Protein AF-A0A5J6QB17-F1 (afdb_monomer_lite)

Foldseek 3Di:
DVVVVVVCCVVVVVVVVVVVVLVVVVVVCPDPVNCVVCPPVNSVVVNVVVVVVVVVVVVVVVVVVVVPPPDPPDPDPDDPPPQPFDDDPPRDTDGDDDPD

pLDDT: mean 71.62, std 17.6, range [36.97, 93.5]

Secondary structure (DSSP, 8-state):
-HHHHHHHHHHHHHHHHHHHHHHHHHHHHTSHHHHHHH-HHHHHHHHHHHHHHHHHHHHHHHHHHTTTTS---------S---EEEEETTTEEEEE----

Radius of gyration: 28.87 Å; chains: 1; bounding box: 67×41×59 Å

Sequence (100 aa):
MENIWIKAIKTTGAVGVVGFLLSFLINHLFNEKIVEALGSERLFFAIVLIICGLVIALMLAISKEKNNKEKSDTPKSNSSNKKIEISYGNQSTHNGDNNF

Structure (mmCIF, N/CA/C/O backbone):
data_AF-A0A5J6QB17-F1
#
_entry.id   AF-A0A5J6QB17-F1
#
loop_
_atom_site.group_PDB
_atom_site.id
_atom_site.type_symbol
_atom_site.label_atom_id
_atom_site.label_alt_id
_atom_site.label_comp_id
_atom_site.label_asym_id
_atom_site.label_entity_id
_atom_site.label_seq_id
_atom_site.pdbx_PDB_ins_code
_atom_site.Cartn_x
_atom_site.Cartn_y
_atom_site.Cartn_z
_atom_site.occupancy
_atom_site.B_iso_or_equiv
_atom_site.auth_seq_id
_atom_site.auth_comp_id
_atom_site.auth_asym_id
_atom_site.auth_atom_id
_atom_site.pdbx_PDB_model_num
ATOM 1 N N . MET A 1 1 ? 13.281 7.058 -26.367 1.00 57.56 1 MET A N 1
ATOM 2 C CA . MET A 1 1 ? 12.190 7.905 -25.826 1.00 57.56 1 MET A CA 1
ATOM 3 C C . MET A 1 1 ? 10.997 7.056 -25.393 1.00 57.56 1 MET A C 1
ATOM 5 O O . MET A 1 1 ? 10.575 7.162 -24.251 1.00 57.56 1 MET A O 1
ATOM 9 N N . GLU A 1 2 ? 10.522 6.147 -26.240 1.00 74.31 2 GLU A N 1
ATOM 10 C CA . GLU A 1 2 ? 9.355 5.272 -26.002 1.00 74.31 2 GLU A CA 1
ATOM 11 C C . GLU A 1 2 ? 9.507 4.373 -24.758 1.00 74.31 2 GLU A C 1
ATOM 13 O O . GLU A 1 2 ? 8.603 4.256 -23.934 1.00 74.31 2 GLU A O 1
ATOM 18 N N . ASN A 1 3 ? 10.715 3.848 -24.537 1.00 77.12 3 ASN A N 1
ATOM 19 C CA . ASN A 1 3 ? 11.025 2.959 -23.411 1.00 77.12 3 ASN A CA 1
ATOM 20 C C . ASN A 1 3 ? 10.879 3.626 -22.028 1.00 77.12 3 ASN A C 1
ATOM 22 O O . ASN A 1 3 ? 10.593 2.941 -21.048 1.00 77.12 3 ASN A O 1
ATOM 26 N N . ILE A 1 4 ? 11.075 4.947 -21.930 1.00 81.62 4 ILE A N 1
ATOM 27 C CA . ILE A 1 4 ? 10.952 5.691 -20.663 1.00 81.62 4 ILE A CA 1
ATOM 28 C C . ILE A 1 4 ? 9.473 5.881 -20.316 1.00 81.62 4 ILE A C 1
ATOM 30 O O . ILE A 1 4 ? 9.087 5.652 -19.173 1.00 81.62 4 ILE A O 1
ATOM 34 N N . TRP A 1 5 ? 8.640 6.210 -21.309 1.00 77.50 5 TRP A N 1
ATOM 35 C CA . TRP A 1 5 ? 7.191 6.344 -21.144 1.00 77.50 5 TRP A CA 1
ATOM 36 C C . TRP A 1 5 ? 6.534 5.025 -20.740 1.00 77.50 5 TRP A C 1
ATOM 38 O O . TRP A 1 5 ? 5.775 4.987 -19.776 1.00 77.50 5 TRP A O 1
ATOM 48 N N . ILE A 1 6 ? 6.898 3.925 -21.402 1.00 78.31 6 ILE A N 1
ATOM 49 C CA . ILE A 1 6 ? 6.397 2.584 -21.064 1.00 78.31 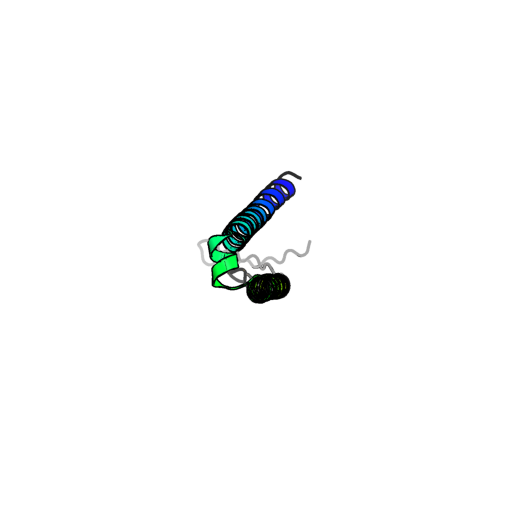6 ILE A CA 1
ATOM 50 C C . ILE A 1 6 ? 6.789 2.204 -19.629 1.00 78.31 6 ILE A C 1
ATOM 52 O O . ILE A 1 6 ? 5.972 1.672 -18.874 1.00 78.31 6 ILE A O 1
ATOM 56 N N . LYS A 1 7 ? 8.025 2.515 -19.217 1.00 75.00 7 LYS A N 1
ATOM 57 C CA . LYS A 1 7 ? 8.503 2.244 -17.856 1.00 75.00 7 LYS A CA 1
ATOM 58 C C . LYS A 1 7 ? 7.791 3.112 -16.81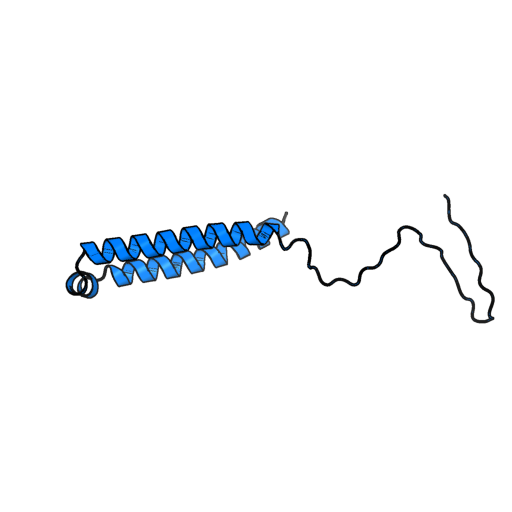6 1.00 75.00 7 LYS A C 1
ATOM 60 O O . LYS A 1 7 ? 7.400 2.592 -15.778 1.00 75.00 7 LYS A O 1
ATOM 65 N N . ALA A 1 8 ? 7.568 4.391 -17.111 1.00 72.38 8 ALA A N 1
ATOM 66 C CA . ALA A 1 8 ? 6.826 5.301 -16.245 1.00 72.38 8 ALA 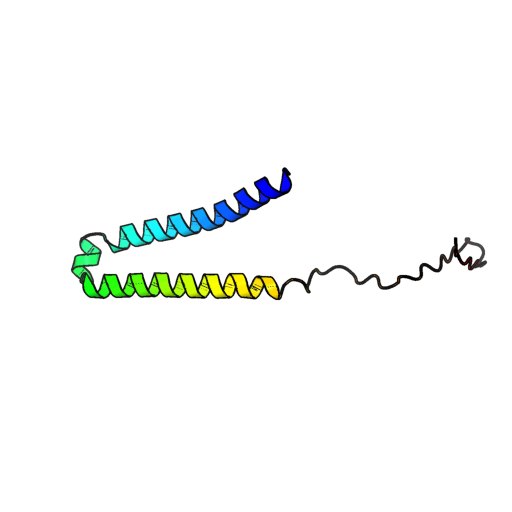A CA 1
ATOM 67 C C . ALA A 1 8 ? 5.379 4.830 -16.045 1.00 72.38 8 ALA A C 1
ATOM 69 O O . ALA A 1 8 ? 4.945 4.696 -14.911 1.00 72.38 8 ALA A O 1
ATOM 70 N N . ILE A 1 9 ? 4.660 4.478 -17.115 1.00 76.56 9 ILE A N 1
ATOM 71 C CA . ILE A 1 9 ? 3.271 3.992 -17.034 1.00 76.56 9 ILE A CA 1
ATOM 72 C C . ILE A 1 9 ? 3.189 2.687 -16.235 1.00 76.56 9 ILE A C 1
ATOM 74 O O . ILE A 1 9 ? 2.310 2.532 -15.389 1.00 76.56 9 ILE A O 1
ATOM 78 N N . LYS A 1 10 ? 4.132 1.762 -16.449 1.00 76.62 10 LYS A N 1
ATOM 79 C CA . LYS A 1 10 ? 4.179 0.492 -15.715 1.00 76.62 10 LYS A CA 1
ATOM 80 C C . LYS A 1 10 ? 4.429 0.699 -14.217 1.00 76.62 10 LYS A C 1
ATOM 82 O O . LYS A 1 10 ? 3.770 0.065 -13.396 1.00 76.62 10 LYS A O 1
ATOM 87 N N . THR A 1 11 ? 5.348 1.594 -13.859 1.00 76.25 11 THR A N 1
ATOM 88 C CA . THR A 1 11 ? 5.660 1.908 -12.457 1.00 76.25 11 THR A CA 1
ATOM 89 C C . THR A 1 11 ? 4.535 2.707 -11.793 1.00 76.25 11 THR A C 1
ATOM 91 O O . THR A 1 11 ? 4.090 2.350 -10.703 1.00 76.25 11 THR A O 1
ATOM 94 N N . THR A 1 12 ? 4.011 3.736 -12.462 1.00 79.44 12 THR A N 1
ATOM 95 C CA . THR A 1 12 ? 2.892 4.553 -11.970 1.00 79.44 12 THR A CA 1
ATOM 96 C C . THR A 1 12 ? 1.609 3.737 -11.843 1.00 79.44 12 THR A C 1
ATOM 98 O O . THR A 1 12 ? 0.835 3.982 -10.925 1.00 79.44 12 THR A O 1
ATOM 101 N N . GLY A 1 13 ? 1.402 2.719 -12.685 1.00 80.94 13 GLY A N 1
ATOM 102 C CA . GLY A 1 13 ? 0.275 1.794 -12.565 1.00 80.94 13 GLY A CA 1
ATOM 103 C C . GLY A 1 13 ? 0.280 1.033 -11.238 1.00 80.94 13 GLY A C 1
ATOM 104 O O . GLY A 1 13 ? -0.719 1.040 -10.526 1.00 80.94 13 GLY A O 1
ATOM 105 N N . ALA A 1 14 ? 1.416 0.441 -10.856 1.00 81.94 14 ALA A N 1
ATOM 106 C CA . ALA A 1 14 ? 1.533 -0.272 -9.581 1.00 81.94 14 ALA A CA 1
ATOM 107 C C . ALA A 1 14 ? 1.357 0.667 -8.375 1.00 81.94 14 ALA A C 1
ATOM 109 O O . ALA A 1 14 ? 0.623 0.345 -7.442 1.00 81.94 14 ALA A O 1
ATOM 110 N N . VAL A 1 15 ? 1.972 1.854 -8.416 1.00 84.44 15 VAL A N 1
ATOM 111 C CA . VAL A 1 15 ? 1.815 2.876 -7.365 1.00 84.44 15 VAL A CA 1
ATOM 112 C C . VAL A 1 15 ? 0.362 3.352 -7.270 1.00 84.44 15 VAL A C 1
ATOM 114 O O . VAL A 1 15 ? -0.169 3.489 -6.170 1.00 84.44 15 VAL A O 1
ATOM 117 N N . GLY A 1 16 ? -0.305 3.547 -8.408 1.00 83.69 16 GLY A N 1
ATOM 118 C CA . GLY A 1 16 ? -1.712 3.934 -8.480 1.00 83.69 16 GLY A CA 1
ATOM 119 C C . GLY A 1 16 ? -2.645 2.881 -7.885 1.00 83.69 16 GLY A C 1
ATOM 120 O O . GLY A 1 16 ? -3.544 3.232 -7.127 1.00 83.69 16 GLY A O 1
ATOM 121 N N . VAL A 1 17 ? -2.397 1.593 -8.146 1.00 87.69 17 VAL A N 1
ATOM 122 C CA . VAL A 1 17 ? -3.156 0.486 -7.537 1.00 87.69 17 VAL A CA 1
ATOM 123 C C . VAL A 1 17 ? -2.992 0.480 -6.016 1.00 87.69 17 VAL A C 1
ATOM 125 O O . VAL A 1 17 ? -3.985 0.382 -5.298 1.00 87.69 17 VAL A O 1
ATOM 128 N N . VAL A 1 18 ? -1.766 0.651 -5.510 1.00 86.88 18 VAL A N 1
ATOM 129 C CA . VAL A 1 18 ? -1.509 0.749 -4.061 1.00 86.88 18 VAL A CA 1
ATOM 130 C C . VAL A 1 18 ? -2.223 1.961 -3.456 1.00 86.88 18 VAL A C 1
ATOM 132 O O . VAL A 1 18 ? -2.859 1.832 -2.412 1.00 86.88 18 VAL A O 1
ATOM 135 N N . GLY A 1 19 ? -2.179 3.117 -4.124 1.00 87.12 19 GLY A N 1
ATOM 136 C CA . GLY A 1 19 ? -2.893 4.321 -3.696 1.00 87.12 19 GLY A CA 1
ATOM 137 C C . GLY A 1 19 ? -4.413 4.139 -3.677 1.00 87.12 19 GLY A C 1
ATOM 138 O O . GLY A 1 19 ? -5.069 4.564 -2.729 1.00 87.12 19 GLY A O 1
ATOM 139 N N . PHE A 1 20 ? -4.972 3.451 -4.675 1.00 89.88 20 PHE A N 1
ATOM 140 C CA . PHE A 1 20 ? -6.395 3.123 -4.731 1.00 89.88 20 PHE A CA 1
ATOM 141 C C . PHE A 1 20 ? -6.815 2.197 -3.584 1.00 89.88 20 PHE A C 1
ATOM 143 O O . PHE A 1 20 ? -7.783 2.491 -2.887 1.00 89.88 20 PHE A O 1
ATOM 150 N N . LEU A 1 21 ? -6.064 1.118 -3.339 1.00 88.25 21 LEU A N 1
ATOM 151 C CA . LEU A 1 21 ? -6.299 0.198 -2.220 1.00 88.25 21 LEU A CA 1
ATOM 152 C C . LEU A 1 21 ? -6.215 0.910 -0.869 1.00 88.25 21 LEU A C 1
ATOM 154 O O . LEU A 1 21 ? -7.060 0.691 -0.003 1.00 88.25 21 LEU A O 1
ATOM 158 N N . LEU A 1 22 ? -5.225 1.788 -0.704 1.00 88.75 22 LEU A N 1
ATOM 159 C CA . LEU A 1 22 ? -5.075 2.591 0.501 1.00 88.75 22 LEU A CA 1
ATOM 160 C C . LEU A 1 22 ? -6.274 3.532 0.678 1.00 88.75 22 LEU A C 1
ATOM 162 O O . LEU A 1 22 ? -6.885 3.545 1.740 1.00 88.75 22 LEU A O 1
ATOM 166 N N . SER A 1 23 ? -6.671 4.266 -0.363 1.00 87.94 23 SER A N 1
ATOM 167 C CA . SER A 1 23 ? -7.838 5.156 -0.315 1.00 87.94 23 SER A CA 1
ATOM 168 C C . SER A 1 23 ? -9.131 4.400 0.002 1.00 87.94 23 SER A C 1
ATOM 170 O O . SER A 1 23 ? -9.909 4.839 0.848 1.00 87.94 23 SER A O 1
ATOM 172 N N . PHE A 1 24 ? -9.332 3.233 -0.614 1.00 91.19 24 PHE A N 1
ATOM 173 C CA . PHE A 1 24 ? -10.465 2.360 -0.326 1.00 91.19 24 PHE A CA 1
ATOM 174 C C . PHE A 1 24 ? -10.477 1.911 1.142 1.00 91.19 24 PHE A C 1
ATOM 176 O O . PHE A 1 24 ? -11.515 1.983 1.799 1.00 91.19 24 PHE A O 1
ATOM 183 N N . LEU A 1 25 ? -9.318 1.517 1.679 1.00 88.12 25 LEU A N 1
ATOM 184 C CA . LEU A 1 25 ? -9.170 1.127 3.079 1.00 88.12 25 LEU A CA 1
ATOM 185 C C . LEU A 1 25 ? -9.479 2.287 4.034 1.00 88.12 25 LEU A C 1
ATOM 187 O O . LEU A 1 25 ? -10.230 2.087 4.983 1.00 88.12 25 LEU A O 1
ATOM 191 N N . ILE A 1 26 ? -8.947 3.489 3.777 1.00 87.00 26 ILE A N 1
ATOM 192 C CA . ILE A 1 26 ? -9.228 4.690 4.581 1.00 87.00 26 ILE A CA 1
ATOM 193 C C . ILE A 1 26 ? -10.728 4.997 4.572 1.00 87.00 26 ILE A C 1
ATOM 195 O O . ILE A 1 26 ? -11.317 5.165 5.636 1.00 87.00 26 ILE A O 1
ATOM 199 N N . ASN A 1 27 ? -11.364 5.012 3.397 1.00 87.38 27 ASN A N 1
ATOM 200 C CA . ASN A 1 27 ? -12.801 5.272 3.285 1.00 87.38 27 ASN A CA 1
ATOM 201 C C . ASN A 1 27 ? -13.633 4.242 4.056 1.00 87.38 27 ASN A C 1
ATOM 203 O O . ASN A 1 27 ? -14.643 4.590 4.662 1.00 87.38 27 ASN A O 1
ATOM 207 N N . HIS A 1 28 ? -13.204 2.979 4.061 1.00 87.25 28 HIS A N 1
ATOM 208 C CA . HIS A 1 28 ? -13.869 1.950 4.845 1.00 87.25 28 HIS A CA 1
ATOM 209 C C . HIS A 1 28 ? -13.638 2.132 6.352 1.00 87.25 28 HIS A C 1
ATOM 211 O O . HIS A 1 28 ? -14.580 1.996 7.124 1.00 87.25 28 HIS A O 1
ATOM 217 N N . LEU A 1 29 ? -12.422 2.494 6.774 1.00 83.75 29 LEU A N 1
ATOM 218 C CA . LEU A 1 29 ? -12.092 2.754 8.179 1.00 83.75 29 LEU A CA 1
ATOM 219 C C . LEU A 1 29 ? -12.902 3.921 8.760 1.00 83.75 29 LEU A C 1
ATOM 221 O O . LEU A 1 29 ? -13.353 3.842 9.895 1.00 83.75 29 LEU A O 1
ATOM 225 N N . PHE A 1 30 ? -13.123 4.982 7.985 1.00 84.50 30 PHE A N 1
ATOM 226 C CA . PHE A 1 30 ? -13.886 6.157 8.424 1.00 84.50 30 PHE A CA 1
ATOM 227 C C . PHE A 1 30 ? -15.407 6.006 8.336 1.00 84.50 30 PHE A C 1
ATOM 229 O O . PHE A 1 30 ? -16.134 6.966 8.582 1.00 84.50 30 PHE A O 1
ATOM 236 N N . ASN A 1 31 ? -15.916 4.823 8.005 1.00 86.31 31 ASN A N 1
ATOM 237 C CA . ASN A 1 31 ? -17.350 4.584 8.039 1.00 86.31 31 ASN A CA 1
ATOM 238 C C . ASN A 1 31 ? -17.866 4.724 9.483 1.00 86.31 31 ASN A C 1
ATOM 240 O O . ASN A 1 31 ? -17.241 4.220 10.418 1.00 86.31 31 ASN A O 1
ATOM 244 N N . GLU A 1 32 ? -19.011 5.385 9.657 1.00 83.38 32 GLU A N 1
ATOM 245 C CA . GLU A 1 32 ? -19.578 5.743 10.964 1.00 83.38 32 GLU A CA 1
ATOM 246 C C . GLU A 1 32 ? -19.641 4.548 11.920 1.00 83.38 32 GLU A C 1
ATOM 248 O O . GLU A 1 32 ? -19.250 4.663 13.076 1.00 83.38 32 GLU A O 1
ATOM 253 N N . LYS A 1 33 ? -19.991 3.360 11.410 1.00 84.19 33 LYS A N 1
ATOM 254 C CA . LYS A 1 33 ? -20.046 2.123 12.205 1.00 84.19 33 LYS A CA 1
ATOM 255 C C . LYS A 1 33 ? -18.693 1.704 12.788 1.00 84.19 33 LYS A C 1
ATOM 257 O O . LYS A 1 33 ? -18.633 1.171 13.891 1.00 84.19 33 LYS A O 1
ATOM 262 N N . ILE A 1 34 ? -17.609 1.894 12.036 1.00 82.94 34 ILE A N 1
ATOM 263 C CA . ILE A 1 34 ? -16.253 1.538 12.471 1.00 82.94 34 ILE A CA 1
ATOM 264 C C . ILE A 1 34 ? -15.721 2.603 13.435 1.00 82.94 34 ILE A C 1
ATOM 266 O O . ILE A 1 34 ? -15.111 2.263 14.450 1.00 82.94 34 ILE A O 1
ATOM 270 N N . VAL A 1 35 ? -15.997 3.878 13.159 1.00 86.31 35 VAL A N 1
ATOM 271 C CA . VAL A 1 35 ? -15.605 5.000 14.023 1.00 86.31 35 VAL A CA 1
ATOM 272 C C . VAL A 1 35 ? -16.313 4.932 15.376 1.00 86.31 35 VAL A C 1
ATOM 274 O O . VAL A 1 35 ? -15.678 5.158 16.403 1.00 86.31 35 VAL A O 1
ATOM 277 N N . GLU A 1 36 ? -17.593 4.571 15.396 1.00 86.12 36 GLU A N 1
ATOM 278 C CA . GLU A 1 36 ? -18.377 4.413 16.622 1.00 86.12 36 GLU A CA 1
ATOM 279 C C . GLU A 1 36 ? -17.905 3.206 17.452 1.00 86.12 36 GLU A C 1
ATOM 281 O O . GLU A 1 36 ? -17.819 3.292 18.675 1.00 86.12 36 GLU A O 1
ATOM 286 N N . ALA A 1 37 ? -17.505 2.106 16.800 1.00 84.25 37 ALA A N 1
ATOM 287 C CA . ALA A 1 37 ? -17.026 0.902 17.481 1.00 84.25 37 ALA A CA 1
ATOM 288 C C . ALA A 1 37 ? -15.599 1.031 18.052 1.00 84.25 37 ALA A C 1
ATOM 290 O O . ALA A 1 37 ? -15.325 0.542 19.149 1.00 84.25 37 ALA A O 1
ATOM 291 N N . LEU A 1 38 ? -14.668 1.651 17.317 1.00 82.38 38 LEU A N 1
ATOM 292 C CA . LEU A 1 38 ? -13.271 1.796 17.756 1.00 82.38 38 LEU A CA 1
ATOM 293 C C . LEU A 1 38 ? -13.003 3.105 18.506 1.00 82.38 38 LEU A C 1
ATOM 295 O O . LEU A 1 38 ? -12.026 3.186 19.254 1.00 82.38 38 LEU A O 1
ATOM 299 N N . GLY A 1 39 ? -13.849 4.116 18.321 1.00 84.25 39 GLY A N 1
ATOM 300 C CA . GLY A 1 39 ? -13.602 5.482 18.761 1.00 84.25 39 GLY A CA 1
ATOM 301 C C . GLY A 1 39 ? -12.627 6.217 17.834 1.00 84.25 39 GLY A C 1
ATOM 302 O O . GLY A 1 39 ? -11.603 5.678 17.403 1.00 84.25 39 GLY A O 1
ATOM 303 N N . SER A 1 40 ? -12.924 7.491 17.561 1.00 84.06 40 SER A N 1
ATOM 304 C CA . SER A 1 40 ? -12.156 8.340 16.635 1.00 84.06 40 SER A CA 1
ATOM 305 C C . SER A 1 40 ? -10.662 8.415 16.967 1.00 84.06 40 SER A C 1
ATOM 307 O O . SER A 1 40 ? -9.824 8.455 16.070 1.00 84.06 40 SER A O 1
ATOM 309 N N . GLU A 1 41 ? -10.315 8.433 18.252 1.00 85.50 41 GLU A N 1
ATOM 310 C CA . GLU A 1 41 ? -8.939 8.631 18.710 1.00 85.50 41 GLU A CA 1
ATOM 311 C C . GLU A 1 41 ? -8.059 7.402 18.423 1.00 85.50 41 GLU A C 1
ATOM 313 O O . GLU A 1 41 ? -6.963 7.522 17.879 1.00 85.50 41 GLU A O 1
ATOM 318 N N . ARG A 1 42 ? -8.571 6.189 18.676 1.00 85.94 42 ARG A N 1
ATOM 319 C CA . ARG A 1 42 ? -7.857 4.934 18.372 1.00 85.94 42 ARG A CA 1
ATOM 320 C C . ARG A 1 42 ? -7.738 4.703 16.869 1.00 85.94 42 ARG A C 1
ATOM 322 O O . ARG A 1 42 ? -6.713 4.208 16.403 1.00 85.94 42 ARG A O 1
ATOM 329 N N . LEU A 1 43 ? -8.768 5.088 16.117 1.00 86.94 43 LEU A N 1
ATOM 330 C CA . LEU A 1 43 ? -8.777 4.995 14.661 1.00 86.94 43 LEU A CA 1
ATOM 331 C C . LEU A 1 43 ? -7.726 5.916 14.027 1.00 86.94 43 LEU A C 1
ATOM 333 O O . LEU A 1 43 ? -7.005 5.497 13.122 1.00 86.94 43 LEU A O 1
ATOM 337 N N . PHE A 1 44 ? -7.573 7.131 14.559 1.00 85.12 44 PHE A N 1
ATOM 338 C CA . PHE A 1 44 ? -6.516 8.052 14.150 1.00 85.12 44 PHE A CA 1
ATOM 339 C C . PHE A 1 44 ? -5.123 7.439 14.349 1.00 85.12 44 PHE A C 1
ATOM 341 O O . PHE A 1 44 ? -4.334 7.387 13.403 1.00 85.12 44 PHE A O 1
ATOM 348 N N . PHE A 1 45 ? -4.837 6.890 15.536 1.00 88.38 45 PHE A N 1
ATOM 349 C CA . PHE A 1 45 ? -3.557 6.221 15.790 1.00 88.38 45 PHE A CA 1
ATOM 350 C C . PHE A 1 45 ? -3.322 5.022 14.864 1.00 88.38 45 PHE A C 1
ATOM 352 O O . PHE A 1 45 ? -2.208 4.850 14.371 1.00 88.38 45 PHE A O 1
ATOM 359 N N . ALA A 1 46 ? -4.355 4.225 14.571 1.00 87.88 46 ALA A N 1
ATOM 360 C CA . ALA A 1 46 ? -4.246 3.094 13.650 1.00 87.88 46 ALA A CA 1
ATOM 361 C C . ALA A 1 46 ? -3.845 3.535 12.231 1.00 87.88 46 ALA A C 1
ATOM 363 O O . ALA A 1 46 ? -2.958 2.935 11.623 1.00 87.88 46 ALA A O 1
ATOM 364 N N . ILE A 1 47 ? -4.441 4.616 11.721 1.00 88.19 47 ILE A N 1
ATOM 365 C CA . ILE A 1 47 ? -4.108 5.165 10.398 1.00 88.19 47 ILE A CA 1
ATOM 366 C C . ILE A 1 47 ? -2.678 5.700 10.372 1.00 88.19 47 ILE A C 1
ATOM 368 O O . ILE A 1 47 ? -1.932 5.409 9.436 1.00 88.19 47 ILE A O 1
ATOM 372 N N . VAL A 1 48 ? -2.267 6.438 11.406 1.00 89.44 48 VAL A N 1
ATOM 373 C CA . VAL A 1 48 ? -0.891 6.944 11.526 1.00 89.44 48 VAL A CA 1
ATOM 374 C C . VAL A 1 48 ? 0.116 5.789 11.507 1.00 89.44 48 VAL A C 1
ATOM 376 O O . VAL A 1 48 ? 1.141 5.879 10.831 1.00 89.44 48 VAL A O 1
ATOM 379 N N . LEU A 1 49 ? -0.194 4.676 12.177 1.00 91.25 49 LEU A N 1
ATOM 380 C CA . LEU A 1 49 ? 0.650 3.481 12.200 1.00 91.25 49 LEU A CA 1
ATOM 381 C C . LEU A 1 49 ? 0.766 2.838 10.807 1.00 91.25 49 LEU A C 1
ATOM 383 O O . LEU A 1 49 ? 1.871 2.514 10.373 1.00 91.25 49 LEU A O 1
ATOM 387 N N . ILE A 1 50 ? -0.349 2.724 10.076 1.00 89.44 50 ILE A N 1
ATOM 388 C CA . ILE A 1 50 ? -0.365 2.219 8.693 1.00 89.44 50 ILE A CA 1
ATOM 389 C C . ILE A 1 50 ? 0.497 3.101 7.786 1.00 89.44 50 ILE A C 1
ATOM 391 O O . ILE A 1 50 ? 1.335 2.579 7.052 1.00 89.44 50 ILE A O 1
ATOM 395 N N . ILE A 1 51 ? 0.338 4.427 7.858 1.00 89.31 51 ILE A N 1
ATOM 396 C CA . ILE A 1 51 ? 1.123 5.379 7.056 1.00 89.31 51 ILE A CA 1
ATOM 397 C C . ILE A 1 51 ? 2.612 5.245 7.382 1.00 89.31 51 ILE A C 1
ATOM 399 O O . ILE A 1 51 ? 3.435 5.151 6.473 1.00 89.31 51 ILE A O 1
ATOM 403 N N . CYS A 1 52 ? 2.963 5.184 8.667 1.00 93.50 52 CYS A N 1
ATOM 404 C CA . CYS A 1 52 ? 4.346 5.039 9.106 1.00 93.50 52 CYS A CA 1
ATOM 405 C C . CYS A 1 52 ? 4.966 3.727 8.592 1.00 93.50 52 CYS A C 1
ATOM 407 O O . CYS A 1 52 ? 6.060 3.731 8.026 1.00 93.50 52 CYS A O 1
ATOM 409 N N . GLY A 1 53 ? 4.230 2.615 8.686 1.00 92.06 53 GLY A N 1
ATOM 410 C CA . GLY A 1 53 ? 4.643 1.329 8.122 1.00 92.06 53 GLY A CA 1
ATOM 411 C C . GLY A 1 53 ? 4.860 1.387 6.607 1.00 92.06 53 GLY A C 1
ATOM 412 O O . GLY A 1 53 ? 5.845 0.849 6.103 1.00 92.06 53 GLY A O 1
ATOM 413 N N . LEU A 1 54 ? 3.990 2.096 5.883 1.00 88.38 54 LEU A N 1
ATOM 414 C CA . LEU A 1 54 ? 4.098 2.285 4.435 1.00 88.38 54 LEU A CA 1
ATOM 415 C C . LEU A 1 54 ? 5.347 3.099 4.064 1.00 88.38 54 LEU A C 1
ATOM 417 O O . LEU A 1 54 ? 6.076 2.722 3.148 1.00 88.38 54 LEU A O 1
ATOM 421 N N . VAL A 1 55 ? 5.647 4.163 4.816 1.00 88.88 55 VAL A N 1
ATOM 422 C CA . VAL A 1 55 ? 6.865 4.973 4.645 1.00 88.88 55 VAL A CA 1
ATOM 423 C C . VAL A 1 55 ? 8.122 4.137 4.885 1.00 88.88 55 VAL A C 1
ATOM 425 O O . VAL A 1 55 ? 9.047 4.182 4.074 1.00 88.88 55 VAL A O 1
ATOM 428 N N . ILE A 1 56 ? 8.154 3.326 5.947 1.00 91.62 56 ILE A N 1
ATOM 429 C CA . ILE A 1 56 ? 9.283 2.425 6.227 1.00 91.62 56 ILE A CA 1
ATOM 430 C C . ILE A 1 56 ? 9.444 1.402 5.095 1.00 91.62 56 ILE A C 1
ATOM 432 O O . ILE A 1 56 ? 10.554 1.193 4.604 1.00 91.62 56 ILE A O 1
ATOM 436 N N . ALA A 1 57 ? 8.347 0.797 4.634 1.00 87.31 57 ALA A N 1
ATOM 437 C CA . ALA A 1 57 ? 8.367 -0.158 3.530 1.00 87.31 57 ALA A CA 1
ATOM 438 C C . ALA A 1 57 ? 8.894 0.472 2.229 1.00 87.31 57 ALA A C 1
ATOM 440 O O . ALA A 1 57 ? 9.715 -0.139 1.545 1.00 87.31 57 ALA A O 1
ATOM 441 N N . LEU A 1 58 ? 8.491 1.709 1.920 1.00 84.81 58 LEU A N 1
ATOM 442 C CA . LEU A 1 58 ? 9.017 2.493 0.798 1.00 84.81 58 LEU A CA 1
ATOM 443 C C . LEU A 1 58 ? 10.521 2.751 0.949 1.00 84.81 58 LEU A C 1
ATOM 445 O O . LEU A 1 58 ? 11.282 2.534 0.006 1.00 84.81 58 LEU A O 1
ATOM 449 N N . MET A 1 59 ? 10.970 3.149 2.140 1.00 86.00 59 MET A N 1
ATOM 450 C CA . MET A 1 59 ? 12.385 3.406 2.420 1.00 86.00 59 MET A CA 1
ATOM 451 C C . MET A 1 59 ? 13.245 2.141 2.238 1.00 86.00 59 MET A C 1
ATOM 453 O O . MET A 1 59 ? 14.336 2.193 1.661 1.00 86.00 59 MET A O 1
ATOM 457 N N . LEU A 1 60 ? 12.731 0.985 2.669 1.00 87.38 60 LEU A N 1
ATOM 458 C CA . LEU A 1 60 ? 13.367 -0.320 2.477 1.00 87.38 60 LEU A CA 1
ATOM 459 C C . LEU A 1 60 ? 13.349 -0.769 1.010 1.00 87.38 60 LEU A C 1
ATOM 461 O O . LEU A 1 60 ? 14.342 -1.322 0.534 1.00 87.38 60 LEU A O 1
ATOM 465 N N . ALA A 1 61 ? 12.257 -0.523 0.283 1.00 80.12 61 ALA A N 1
ATOM 466 C CA . ALA A 1 61 ? 12.137 -0.859 -1.134 1.00 80.12 61 ALA A CA 1
ATOM 467 C C . ALA A 1 61 ? 13.170 -0.101 -1.979 1.00 80.12 61 ALA A C 1
ATOM 469 O O . ALA A 1 61 ? 13.899 -0.721 -2.755 1.00 80.12 61 ALA A O 1
ATOM 470 N N . ILE A 1 62 ? 13.305 1.210 -1.751 1.00 81.38 62 ILE A N 1
ATOM 471 C CA . ILE A 1 62 ? 14.314 2.054 -2.409 1.00 81.38 62 ILE A CA 1
ATOM 472 C C . ILE A 1 62 ? 15.730 1.575 -2.047 1.00 81.38 62 ILE A C 1
ATOM 474 O O . ILE A 1 62 ? 16.605 1.481 -2.909 1.00 81.38 62 ILE A O 1
ATOM 478 N N . SER A 1 63 ? 15.963 1.214 -0.781 1.00 79.75 63 SER A N 1
ATOM 479 C CA . SER A 1 63 ? 17.277 0.743 -0.320 1.00 79.75 63 SER A CA 1
ATOM 480 C C . SER A 1 63 ? 17.680 -0.612 -0.919 1.00 79.75 63 SER A C 1
ATOM 482 O O . SER A 1 63 ? 18.857 -0.832 -1.208 1.00 79.75 63 SER A O 1
ATOM 484 N N . LYS A 1 64 ? 16.723 -1.520 -1.157 1.00 66.56 64 LYS A N 1
ATOM 485 C CA . LYS A 1 64 ? 16.981 -2.837 -1.766 1.00 66.56 64 LYS A CA 1
ATOM 486 C C . LYS A 1 64 ? 17.386 -2.760 -3.239 1.00 66.56 64 LYS A C 1
ATOM 488 O O . LYS A 1 64 ? 18.176 -3.591 -3.685 1.00 66.56 64 LYS A O 1
ATOM 493 N N . GLU A 1 65 ? 16.895 -1.778 -3.990 1.00 60.16 65 GLU A N 1
ATOM 494 C CA . GLU A 1 65 ? 17.207 -1.642 -5.420 1.00 60.16 65 GLU A CA 1
ATOM 495 C C . GLU A 1 65 ? 18.693 -1.314 -5.664 1.00 60.16 65 GLU A C 1
ATOM 497 O O . GLU A 1 65 ? 19.267 -1.706 -6.680 1.00 60.16 65 GLU A O 1
ATOM 502 N N . LYS A 1 66 ? 19.367 -0.702 -4.679 1.00 56.59 66 LYS A N 1
ATOM 503 C CA . LYS A 1 66 ? 20.804 -0.402 -4.746 1.00 56.59 66 LYS A CA 1
ATOM 504 C C . LYS A 1 66 ? 21.695 -1.655 -4.681 1.00 56.59 66 LYS A C 1
ATOM 506 O O . LYS A 1 66 ? 22.788 -1.633 -5.237 1.00 56.59 66 LYS A O 1
ATOM 511 N N . ASN A 1 67 ? 21.215 -2.746 -4.076 1.00 54.34 67 ASN A N 1
ATOM 512 C CA . ASN A 1 67 ? 21.975 -3.992 -3.890 1.00 54.34 67 ASN A CA 1
ATOM 513 C C . ASN A 1 67 ? 21.680 -5.070 -4.947 1.00 54.34 67 ASN A C 1
ATOM 515 O O . ASN A 1 67 ? 22.358 -6.091 -4.983 1.00 54.34 67 ASN A O 1
ATOM 519 N N . ASN A 1 68 ? 20.692 -4.862 -5.823 1.00 50.25 68 ASN A N 1
ATOM 520 C CA . ASN A 1 68 ? 20.294 -5.845 -6.839 1.00 50.25 68 ASN A CA 1
ATOM 521 C C . ASN A 1 68 ? 20.913 -5.594 -8.225 1.00 50.25 68 ASN A C 1
ATOM 523 O O . ASN A 1 68 ? 20.440 -6.128 -9.225 1.00 50.25 68 ASN A O 1
ATOM 527 N N . LYS A 1 69 ? 22.001 -4.816 -8.298 1.00 49.09 69 LYS A N 1
ATOM 528 C CA . LYS A 1 69 ? 22.826 -4.703 -9.514 1.00 49.09 69 LYS A CA 1
ATOM 529 C C . LYS A 1 69 ? 23.843 -5.841 -9.692 1.00 49.09 69 LYS A C 1
ATOM 531 O O . LYS A 1 69 ? 24.598 -5.795 -10.654 1.00 49.09 69 LYS A O 1
ATOM 536 N N . GLU A 1 70 ? 23.851 -6.869 -8.837 1.00 49.44 70 GLU A N 1
ATOM 537 C CA . GLU A 1 70 ? 24.850 -7.956 -8.914 1.00 49.44 70 GLU A CA 1
ATOM 538 C C . GLU A 1 70 ? 24.318 -9.374 -9.168 1.00 49.44 70 GLU A C 1
ATOM 540 O O . GLU A 1 70 ? 25.106 -10.316 -9.192 1.00 49.44 70 GLU A O 1
ATOM 545 N N . LYS A 1 71 ? 23.027 -9.577 -9.449 1.00 47.88 71 LYS A N 1
ATOM 546 C C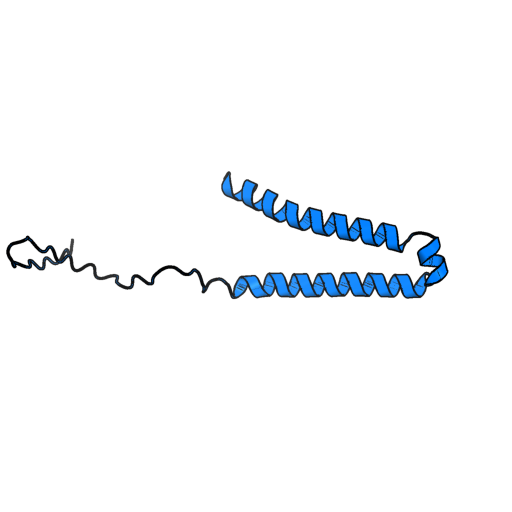A . LYS A 1 71 ? 22.550 -10.895 -9.911 1.00 47.88 71 LYS A CA 1
ATOM 547 C C . LYS A 1 71 ? 21.632 -10.788 -11.119 1.00 47.88 71 LYS A C 1
ATOM 549 O O . LYS A 1 71 ? 20.438 -11.048 -11.041 1.00 47.88 71 LYS A O 1
ATOM 554 N N . SER A 1 72 ? 22.217 -10.426 -12.258 1.00 40.94 72 SER A N 1
ATOM 555 C CA . SER A 1 72 ? 21.752 -10.968 -13.532 1.00 40.94 72 SER A CA 1
ATOM 556 C C . SER A 1 72 ? 22.446 -12.311 -13.738 1.00 40.94 72 SER A C 1
ATOM 558 O O . SER A 1 72 ? 23.640 -12.350 -14.044 1.00 40.94 72 SER A O 1
ATOM 560 N N . ASP A 1 73 ? 21.700 -13.401 -13.568 1.00 48.62 73 ASP A N 1
ATOM 561 C CA . ASP A 1 73 ? 22.070 -14.719 -14.078 1.00 48.62 73 ASP A CA 1
ATOM 562 C C . ASP A 1 73 ? 22.309 -14.607 -15.589 1.00 48.62 73 ASP A C 1
ATOM 564 O O . ASP A 1 73 ? 21.398 -14.627 -16.412 1.00 48.62 73 ASP A O 1
ATOM 568 N N . THR A 1 74 ? 23.573 -14.413 -15.941 1.00 44.28 74 THR A N 1
ATOM 569 C CA . THR A 1 74 ? 24.099 -14.447 -17.303 1.00 44.28 74 THR A CA 1
ATOM 570 C C . THR A 1 74 ? 25.397 -15.238 -17.202 1.00 44.28 74 THR A C 1
ATOM 572 O O . THR A 1 74 ? 26.184 -14.961 -16.289 1.00 44.28 74 THR A O 1
ATOM 575 N N . PRO A 1 75 ? 25.651 -16.235 -18.067 1.00 41.09 75 PRO A N 1
ATOM 576 C CA . PRO A 1 75 ? 26.894 -16.984 -18.009 1.00 41.09 75 PRO A CA 1
ATOM 577 C C . PRO A 1 75 ? 28.060 -16.015 -18.185 1.00 41.09 75 PRO A C 1
ATOM 579 O O . PRO A 1 75 ? 28.145 -15.273 -19.162 1.00 41.09 75 PRO A O 1
ATOM 582 N N . LYS A 1 76 ? 28.940 -16.015 -17.193 1.00 45.38 76 LYS A N 1
ATOM 583 C CA . LYS A 1 76 ? 30.163 -15.228 -17.115 1.00 45.38 76 LYS A CA 1
ATOM 5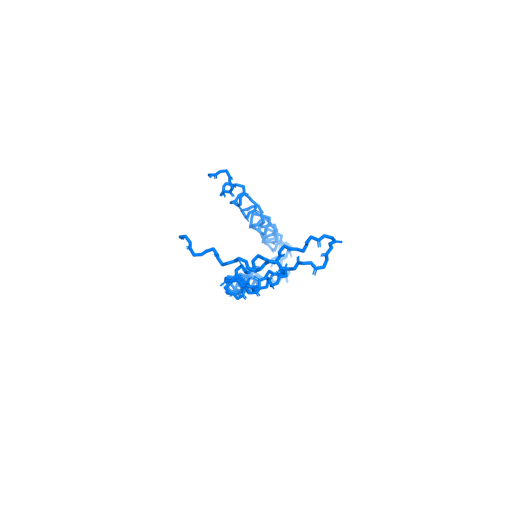84 C C . LYS A 1 76 ? 31.088 -15.609 -18.279 1.00 45.38 76 LYS A C 1
ATOM 586 O O . LYS A 1 76 ? 31.884 -16.532 -18.139 1.00 45.38 76 LYS A O 1
ATOM 591 N N . SER A 1 77 ? 31.018 -14.917 -19.420 1.00 36.97 77 SER A N 1
ATOM 592 C CA . SER A 1 77 ? 32.098 -14.976 -20.413 1.00 36.97 77 SER A CA 1
ATOM 593 C C . SER A 1 77 ? 33.172 -13.962 -20.022 1.00 36.97 77 SER A C 1
ATOM 595 O O . SER A 1 77 ? 33.183 -12.813 -20.462 1.00 36.97 77 SER A O 1
ATOM 597 N N . ASN A 1 78 ? 34.069 -14.396 -19.140 1.00 41.22 78 ASN A N 1
ATOM 598 C CA . ASN A 1 78 ? 35.391 -13.794 -19.033 1.00 41.22 78 ASN A CA 1
ATOM 599 C C . ASN A 1 78 ? 36.077 -13.850 -20.407 1.00 41.22 78 ASN A C 1
ATOM 601 O O . ASN A 1 78 ? 36.043 -14.899 -21.045 1.00 41.22 78 ASN A O 1
ATOM 605 N N . SER A 1 79 ? 36.745 -12.761 -20.793 1.00 39.06 79 SER A N 1
ATOM 606 C CA . SER A 1 79 ? 37.996 -12.727 -21.574 1.00 39.06 79 SER A CA 1
ATOM 607 C C . SER A 1 79 ? 37.974 -11.638 -22.646 1.00 39.06 79 SER A C 1
ATOM 609 O O . SER A 1 79 ? 37.613 -11.854 -23.803 1.00 39.06 79 SER A O 1
ATOM 611 N N . SER A 1 80 ? 38.473 -10.465 -22.269 1.00 46.22 80 SER A N 1
ATOM 612 C CA . SER A 1 80 ? 39.189 -9.567 -23.170 1.00 46.22 80 SER A CA 1
ATOM 613 C C . SER A 1 80 ? 40.558 -10.174 -23.515 1.00 46.22 80 SER A C 1
ATOM 615 O O . SER A 1 80 ? 41.588 -9.677 -23.072 1.00 46.22 80 SER A O 1
ATOM 617 N N . ASN A 1 81 ? 40.564 -11.298 -24.230 1.00 47.34 81 ASN A N 1
ATOM 618 C CA . ASN A 1 81 ? 41.697 -11.791 -25.011 1.00 47.34 81 ASN A CA 1
ATOM 619 C C . ASN A 1 81 ? 41.162 -12.862 -25.971 1.00 47.34 81 ASN A C 1
ATOM 621 O O . ASN A 1 81 ? 41.097 -14.053 -25.652 1.00 47.34 81 ASN A O 1
ATOM 625 N N . LYS A 1 82 ? 40.640 -12.418 -27.116 1.00 44.41 82 LYS A N 1
ATOM 626 C CA . LYS A 1 82 ? 40.038 -13.305 -28.113 1.00 44.41 82 LYS A CA 1
ATOM 627 C C . LYS A 1 82 ? 41.158 -13.948 -28.927 1.00 44.41 82 LYS A C 1
ATOM 629 O O . LYS A 1 82 ? 41.431 -13.528 -30.045 1.00 44.41 82 LYS A O 1
ATOM 634 N N . LYS A 1 83 ? 41.793 -14.977 -28.367 1.00 46.34 83 LYS A N 1
ATOM 635 C CA . LYS A 1 83 ? 42.629 -15.892 -29.147 1.00 46.34 83 LYS A CA 1
ATOM 636 C C . LYS A 1 83 ? 41.694 -16.683 -30.061 1.00 46.34 83 LYS A C 1
ATOM 638 O O . LYS A 1 83 ? 40.910 -17.505 -29.592 1.00 46.34 83 LYS A O 1
ATOM 643 N N . ILE A 1 84 ? 41.689 -16.349 -31.347 1.00 53.41 84 ILE A N 1
ATOM 644 C CA . ILE A 1 84 ? 40.856 -17.028 -32.339 1.00 53.41 84 ILE A CA 1
ATOM 645 C C . ILE A 1 84 ? 41.555 -18.347 -32.675 1.00 53.41 84 ILE A C 1
ATOM 647 O O . ILE A 1 84 ? 42.500 -18.370 -33.457 1.00 53.41 84 ILE A O 1
ATOM 651 N N . GLU A 1 85 ? 41.105 -19.442 -32.068 1.00 50.16 85 GLU A N 1
ATOM 652 C CA . GLU A 1 85 ? 41.537 -20.786 -32.446 1.00 50.16 85 GLU A CA 1
ATOM 653 C C . GLU A 1 85 ? 40.550 -21.348 -33.475 1.00 50.16 85 GLU A C 1
ATOM 655 O O . GLU A 1 85 ? 39.423 -21.722 -33.151 1.00 50.16 85 GLU A O 1
ATOM 660 N N . ILE A 1 86 ? 40.956 -21.350 -34.747 1.00 56.25 86 ILE A N 1
ATOM 661 C CA . ILE A 1 86 ? 40.190 -21.956 -35.841 1.00 56.25 86 ILE A CA 1
ATOM 662 C C . ILE A 1 86 ? 40.708 -23.383 -36.018 1.00 56.25 86 ILE A C 1
ATOM 664 O O . ILE A 1 86 ? 41.863 -23.583 -36.396 1.00 56.25 86 ILE A O 1
ATOM 668 N N . SER A 1 87 ? 39.860 -24.372 -35.735 1.00 47.62 87 SER A N 1
ATOM 669 C CA . SER A 1 87 ? 40.158 -25.785 -35.975 1.00 47.62 87 SER A CA 1
ATOM 670 C C . SER A 1 87 ? 39.572 -26.195 -37.324 1.00 47.62 87 SER A C 1
ATOM 672 O O . SER A 1 87 ? 38.353 -26.251 -37.493 1.00 47.62 87 SER A O 1
ATOM 674 N N . TYR A 1 88 ? 40.434 -26.453 -38.305 1.00 52.22 88 TYR A N 1
ATOM 675 C CA . TYR A 1 88 ? 40.021 -27.110 -39.543 1.00 52.22 88 TYR A CA 1
ATOM 676 C C . TYR A 1 88 ? 39.965 -28.617 -39.291 1.00 52.22 88 TYR A C 1
ATOM 678 O O . TYR A 1 88 ? 40.797 -29.145 -38.554 1.00 52.22 88 TYR A O 1
ATOM 686 N N . GLY A 1 89 ? 39.012 -29.317 -39.920 1.00 51.78 89 GLY A N 1
ATOM 687 C CA . GLY A 1 89 ? 38.708 -30.746 -39.713 1.00 51.78 89 GLY A CA 1
ATOM 688 C C . GLY A 1 89 ? 39.834 -31.749 -40.010 1.00 51.78 89 GLY A C 1
ATOM 689 O O . GLY A 1 89 ? 39.572 -32.940 -40.108 1.00 51.78 89 GLY A O 1
ATOM 690 N N . ASN A 1 90 ? 41.076 -31.285 -40.141 1.00 54.88 90 ASN A N 1
ATOM 691 C CA . ASN A 1 90 ? 42.279 -32.080 -40.308 1.00 54.88 90 ASN A CA 1
ATOM 692 C C . ASN A 1 90 ? 43.374 -31.597 -39.329 1.00 54.88 90 ASN A C 1
ATOM 694 O O . ASN A 1 90 ? 44.409 -31.080 -39.740 1.00 54.88 90 ASN A O 1
ATOM 698 N N . GLN A 1 91 ? 43.071 -31.676 -38.025 1.00 55.59 91 GLN A N 1
ATOM 699 C CA . GLN A 1 91 ? 43.962 -31.504 -36.855 1.00 55.59 91 GLN A CA 1
ATOM 700 C C . GLN A 1 91 ? 45.058 -30.418 -36.927 1.00 55.59 91 GLN A C 1
ATOM 702 O O . GLN A 1 91 ? 46.113 -30.551 -36.314 1.00 55.59 91 GLN A O 1
ATOM 707 N N . SER A 1 92 ? 44.817 -29.320 -37.640 1.00 47.28 92 SER A N 1
ATOM 708 C CA . SER A 1 92 ? 45.771 -28.218 -37.765 1.00 47.28 92 SER A CA 1
ATOM 709 C C . SER A 1 92 ? 45.177 -26.987 -37.094 1.00 47.28 92 SER A C 1
ATOM 711 O O . SER A 1 92 ? 44.173 -26.448 -37.563 1.00 47.28 92 SER A O 1
ATOM 713 N N . THR A 1 93 ? 45.770 -26.566 -35.976 1.00 52.09 93 THR A N 1
ATOM 714 C CA . THR A 1 93 ? 45.376 -25.370 -35.222 1.00 52.09 93 THR A CA 1
ATOM 715 C C . THR A 1 93 ? 46.290 -24.202 -35.587 1.00 52.09 93 THR A C 1
ATOM 717 O O . THR A 1 93 ? 47.500 -24.236 -35.369 1.00 52.09 93 THR A O 1
ATOM 720 N N . HIS A 1 94 ? 45.713 -23.151 -36.172 1.00 51.53 94 HIS A N 1
ATOM 721 C CA . HIS A 1 94 ? 46.415 -21.896 -36.442 1.00 51.53 94 HIS A CA 1
ATOM 722 C C . HIS A 1 94 ? 46.062 -20.882 -35.347 1.00 51.53 94 HIS A C 1
ATOM 724 O O . HIS A 1 94 ? 44.892 -20.551 -35.167 1.00 51.53 94 HIS A O 1
ATOM 730 N N . ASN A 1 95 ? 47.068 -20.396 -34.613 1.00 53.91 95 ASN A N 1
ATOM 731 C CA . ASN A 1 95 ? 46.914 -19.319 -33.634 1.00 53.91 95 ASN A CA 1
ATOM 732 C C . ASN A 1 95 ? 47.400 -18.007 -34.258 1.00 53.91 95 ASN A C 1
ATOM 734 O O . ASN A 1 95 ? 48.600 -17.743 -34.263 1.00 53.91 95 ASN A O 1
ATOM 738 N N . GLY A 1 96 ? 46.473 -17.208 -34.786 1.00 52.34 96 GLY A N 1
ATOM 739 C CA . GLY A 1 96 ? 46.748 -15.836 -35.217 1.00 52.34 96 GLY A CA 1
ATOM 740 C C . GLY A 1 96 ? 46.493 -14.849 -34.077 1.00 52.34 96 GLY A C 1
ATOM 741 O O . GLY A 1 96 ? 45.474 -14.960 -33.391 1.00 52.34 96 GLY A O 1
ATOM 742 N N . ASP A 1 97 ? 47.410 -13.903 -33.874 1.00 57.75 97 ASP A N 1
ATOM 743 C CA . ASP A 1 97 ? 47.211 -12.741 -33.001 1.00 57.75 97 ASP A CA 1
ATOM 744 C C . ASP A 1 97 ? 46.781 -11.543 -33.863 1.00 57.75 97 ASP A C 1
ATOM 746 O O . ASP A 1 97 ? 47.440 -11.223 -34.852 1.00 57.75 97 ASP A O 1
ATOM 750 N N . ASN A 1 98 ? 45.657 -10.911 -33.519 1.00 57.56 98 ASN A N 1
ATOM 751 C CA . ASN A 1 98 ? 45.109 -9.751 -34.228 1.00 57.56 98 ASN A CA 1
ATOM 752 C C . ASN A 1 98 ? 45.380 -8.485 -33.407 1.00 57.56 98 ASN A C 1
ATOM 754 O O . ASN A 1 98 ? 44.459 -7.891 -32.847 1.00 57.56 98 ASN A O 1
ATOM 758 N N . ASN A 1 99 ? 46.644 -8.065 -33.360 1.00 50.78 99 ASN A N 1
ATOM 759 C CA . ASN A 1 99 ? 46.998 -6.694 -32.998 1.00 50.78 99 ASN A CA 1
ATOM 760 C C . ASN A 1 99 ? 46.949 -5.830 -34.266 1.00 50.78 99 ASN A C 1
ATOM 762 O O . ASN A 1 99 ? 47.944 -5.718 -34.981 1.00 50.78 99 ASN A O 1
ATOM 766 N N . PHE A 1 100 ? 45.771 -5.270 -34.548 1.00 48.03 100 PHE A N 1
ATOM 767 C CA . PHE A 1 100 ? 45.569 -4.179 -35.506 1.00 48.03 100 PHE A CA 1
ATOM 768 C C . PHE A 1 100 ? 45.268 -2.885 -34.756 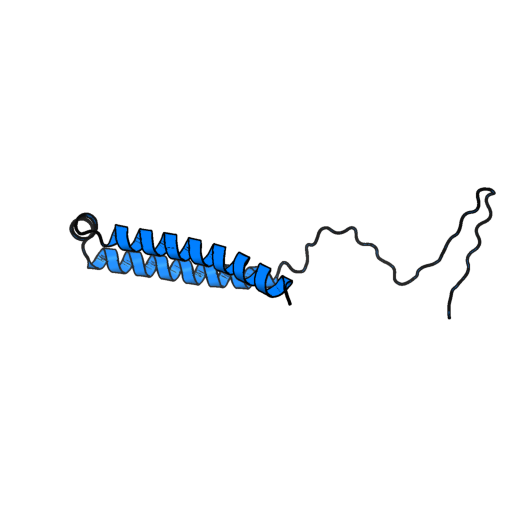1.00 48.03 100 PHE A C 1
ATOM 770 O O . PHE A 1 100 ? 44.478 -2.950 -33.785 1.00 48.03 100 PHE A O 1
#